Protein AF-A0A9D5EZ09-F1 (afdb_monomer_lite)

pLDDT: mean 79.92, std 17.83, range [39.72, 97.25]

Sequence (152 aa):
MLWGLFGSRKHQSREYLKPGRLEDVIALIQVLGLDKHVHRGENALVETLKEKPTSGENWCELSRRHPEFFRVYPGRSGDSVALIARHLTASGDEGSQLSPEYIHGLVEAAIRIHHGQLQRKQILRATWAVVAFTVLPSLGSVAAAIIAARGR

Structure (mmCIF, N/CA/C/O backbone):
data_AF-A0A9D5EZ09-F1
#
_entry.id   AF-A0A9D5EZ09-F1
#
loop_
_atom_site.group_PDB
_atom_site.id
_atom_site.type_symbol
_atom_site.label_atom_id
_atom_site.label_alt_id
_atom_site.label_comp_id
_atom_site.label_asym_id
_atom_site.label_entity_id
_atom_site.label_seq_id
_atom_site.pdbx_PDB_ins_code
_atom_site.Cartn_x
_atom_site.Cartn_y
_atom_site.Cartn_z
_atom_site.occupancy
_atom_site.B_i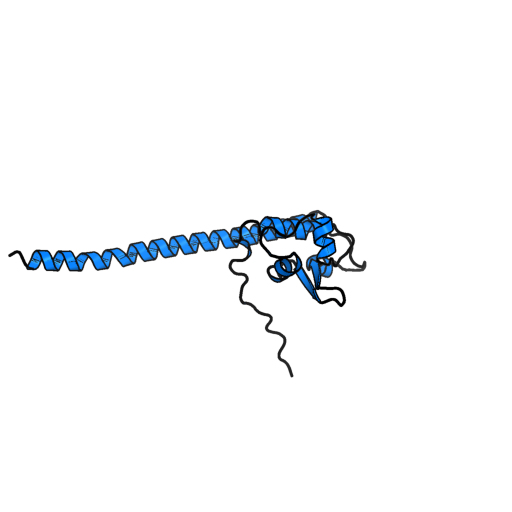so_or_equiv
_atom_site.auth_seq_id
_atom_site.auth_comp_id
_atom_site.auth_asym_id
_atom_site.auth_atom_id
_atom_site.pdbx_PDB_model_num
ATOM 1 N N . MET A 1 1 ? 21.457 -11.049 26.626 1.00 39.72 1 MET A N 1
ATOM 2 C CA . MET A 1 1 ? 20.482 -11.416 25.575 1.00 39.72 1 MET A CA 1
ATOM 3 C C . MET A 1 1 ? 20.084 -10.152 24.818 1.00 39.72 1 MET A C 1
ATOM 5 O O . MET A 1 1 ? 19.268 -9.398 25.319 1.00 39.72 1 MET A O 1
ATOM 9 N N . LEU A 1 2 ? 20.708 -9.869 23.670 1.00 44.06 2 LEU A N 1
ATOM 10 C CA . LEU A 1 2 ? 20.422 -8.691 22.831 1.00 44.06 2 LEU A CA 1
ATOM 11 C C . LEU A 1 2 ? 20.429 -9.111 21.354 1.00 44.06 2 LEU A C 1
ATOM 13 O O . LEU A 1 2 ? 21.323 -8.756 20.593 1.00 44.06 2 LEU A O 1
ATOM 17 N N . TRP A 1 3 ? 19.448 -9.920 20.953 1.00 42.41 3 TRP A N 1
ATOM 18 C CA . TRP A 1 3 ? 19.264 -10.306 19.554 1.00 42.41 3 TRP A CA 1
ATOM 19 C C . TRP A 1 3 ? 17.814 -10.025 19.159 1.00 42.41 3 TRP A C 1
ATOM 21 O O . TRP A 1 3 ? 16.931 -10.846 19.371 1.00 42.41 3 TRP A O 1
ATOM 31 N N . GLY A 1 4 ? 17.550 -8.803 18.683 1.00 41.34 4 GLY A N 1
ATOM 32 C CA . GLY A 1 4 ? 16.188 -8.374 18.336 1.00 41.34 4 GLY A CA 1
ATOM 33 C C . GLY A 1 4 ? 16.063 -7.134 17.445 1.00 41.34 4 GLY A C 1
ATOM 34 O O . GLY A 1 4 ? 14.950 -6.671 17.239 1.00 41.34 4 GLY A O 1
ATOM 35 N N . LEU A 1 5 ? 17.158 -6.580 16.903 1.00 44.31 5 LEU A N 1
ATOM 36 C CA . LEU A 1 5 ? 17.118 -5.330 16.118 1.00 44.31 5 LEU A CA 1
ATOM 37 C C . LEU A 1 5 ? 17.393 -5.484 14.614 1.00 44.31 5 LEU A C 1
ATOM 39 O O . LEU A 1 5 ? 17.381 -4.495 13.887 1.00 44.31 5 LEU A O 1
ATOM 43 N N . PHE A 1 6 ? 17.562 -6.704 14.104 1.00 45.53 6 PHE A N 1
ATOM 44 C CA . PHE A 1 6 ? 17.696 -6.937 12.662 1.00 45.53 6 PHE A CA 1
ATOM 45 C C . PHE A 1 6 ? 16.401 -7.508 12.083 1.00 45.53 6 PHE A C 1
ATOM 47 O O . PHE A 1 6 ? 16.344 -8.647 11.630 1.00 45.53 6 PHE A O 1
ATOM 54 N N . GLY A 1 7 ? 15.348 -6.688 12.107 1.00 40.84 7 GLY A N 1
ATOM 55 C CA . GLY A 1 7 ? 14.135 -6.928 11.331 1.00 40.84 7 GLY A CA 1
ATOM 56 C C . GLY A 1 7 ? 14.466 -6.954 9.836 1.00 40.84 7 GLY A C 1
ATOM 57 O O . GLY A 1 7 ? 14.845 -5.941 9.254 1.00 40.84 7 GLY A O 1
ATOM 58 N N . SER A 1 8 ? 14.377 -8.146 9.254 1.00 46.78 8 SER A N 1
ATOM 59 C CA . SER A 1 8 ? 14.387 -8.526 7.838 1.00 46.78 8 SER A CA 1
ATOM 60 C C . SER A 1 8 ? 14.378 -7.396 6.788 1.00 46.78 8 SER A C 1
ATOM 62 O O . SER A 1 8 ? 13.377 -7.162 6.115 1.00 46.78 8 SER A O 1
ATOM 64 N N . ARG A 1 9 ? 15.539 -6.783 6.507 1.00 48.97 9 ARG A N 1
ATOM 65 C CA . ARG A 1 9 ? 15.796 -6.053 5.243 1.00 48.97 9 ARG A CA 1
ATOM 66 C C . ARG A 1 9 ? 16.030 -7.022 4.070 1.00 48.97 9 ARG A C 1
ATOM 68 O O . ARG A 1 9 ? 17.073 -6.971 3.429 1.00 48.97 9 ARG A O 1
ATOM 75 N N . LYS A 1 10 ? 15.112 -7.943 3.772 1.00 47.75 10 LYS A N 1
ATOM 76 C CA . LYS A 1 10 ? 15.208 -8.793 2.567 1.00 47.75 10 LYS A CA 1
ATOM 77 C C . LYS A 1 10 ? 13.813 -9.214 2.102 1.00 47.75 10 LYS A C 1
ATOM 79 O O . LYS A 1 10 ? 13.351 -10.247 2.552 1.00 47.75 10 LYS A O 1
ATOM 84 N N . HIS A 1 11 ? 13.159 -8.402 1.254 1.00 45.88 11 HIS A N 1
ATOM 85 C CA . HIS A 1 11 ? 12.247 -8.834 0.160 1.00 45.88 11 HIS A CA 1
ATOM 86 C C . HIS A 1 11 ? 11.421 -7.713 -0.516 1.00 45.88 11 HIS A C 1
ATOM 88 O O . HIS A 1 11 ? 10.682 -7.995 -1.451 1.00 45.88 11 HIS A O 1
ATOM 94 N N . GLN A 1 12 ? 11.574 -6.435 -0.152 1.00 52.66 12 GLN A N 1
ATOM 95 C CA . GLN A 1 12 ? 10.778 -5.327 -0.726 1.00 52.66 12 GLN A CA 1
ATOM 96 C C . GLN A 1 12 ? 10.945 -5.083 -2.243 1.00 52.66 12 GLN A C 1
ATOM 98 O O . GLN A 1 12 ? 10.223 -4.272 -2.815 1.00 52.66 12 GLN A O 1
ATOM 103 N N . SER A 1 13 ? 11.902 -5.726 -2.924 1.00 58.03 13 SER A N 1
ATOM 104 C CA . SER A 1 13 ? 12.409 -5.226 -4.211 1.00 58.03 13 SER A CA 1
ATOM 105 C C . SER A 1 13 ? 11.455 -5.353 -5.405 1.00 58.03 13 SER A C 1
ATOM 107 O O . SER A 1 13 ? 11.746 -4.746 -6.437 1.00 58.03 13 SER A O 1
ATOM 109 N N . ARG A 1 14 ? 10.345 -6.104 -5.305 1.00 65.50 14 ARG A N 1
ATOM 110 C CA . ARG A 1 14 ? 9.388 -6.290 -6.419 1.00 65.50 14 ARG A CA 1
ATOM 111 C C . ARG A 1 14 ? 7.917 -6.455 -6.020 1.00 65.50 14 ARG A C 1
ATOM 113 O O . ARG A 1 14 ? 7.118 -6.792 -6.889 1.00 65.50 14 ARG A O 1
ATOM 120 N N . GLU A 1 15 ? 7.541 -6.270 -4.754 1.00 82.38 15 GLU A N 1
ATOM 121 C CA . GLU A 1 15 ? 6.161 -6.559 -4.313 1.00 82.38 15 GLU A CA 1
ATOM 122 C C . GLU A 1 15 ? 5.121 -5.714 -5.068 1.00 82.38 15 GLU A C 1
ATOM 124 O O . GLU A 1 15 ? 4.118 -6.259 -5.522 1.00 82.38 15 GLU A O 1
ATOM 129 N N . TYR A 1 16 ? 5.417 -4.437 -5.347 1.00 85.06 16 TYR A N 1
ATOM 130 C CA . TYR A 1 16 ? 4.524 -3.557 -6.114 1.00 85.06 16 TYR A CA 1
ATOM 131 C C . TYR A 1 16 ? 4.370 -3.941 -7.586 1.00 85.06 16 TYR A C 1
ATOM 133 O O . TYR A 1 16 ? 3.480 -3.423 -8.247 1.00 85.06 16 TYR A O 1
ATOM 141 N N . LEU A 1 17 ? 5.219 -4.817 -8.127 1.00 89.06 17 LEU A N 1
ATOM 142 C CA . LEU A 1 17 ? 5.167 -5.214 -9.538 1.00 89.06 17 LEU A CA 1
ATOM 143 C C . LEU A 1 17 ? 4.160 -6.339 -9.806 1.00 89.06 17 LEU A C 1
ATOM 145 O O . LEU A 1 17 ? 4.013 -6.753 -10.958 1.00 89.06 17 LEU A O 1
ATOM 149 N N . LYS A 1 18 ? 3.513 -6.863 -8.758 1.00 92.56 18 LYS A N 1
ATOM 150 C CA . LYS A 1 18 ? 2.395 -7.799 -8.883 1.00 92.56 18 LYS A CA 1
ATOM 151 C C . LYS A 1 18 ? 1.169 -7.058 -9.449 1.00 92.56 18 LYS A C 1
ATOM 153 O O . LYS A 1 18 ? 0.877 -5.963 -8.969 1.00 92.56 18 LYS A O 1
ATOM 158 N N . PRO A 1 19 ? 0.455 -7.625 -10.440 1.00 92.00 19 PRO A N 1
ATOM 159 C CA . PRO A 1 19 ? -0.783 -7.032 -10.949 1.00 92.00 19 PRO A CA 1
ATOM 160 C C . PRO A 1 19 ? -1.794 -6.792 -9.819 1.00 92.00 19 PRO A C 1
ATOM 162 O O . PRO A 1 19 ? -1.909 -7.634 -8.929 1.00 92.00 19 PRO A O 1
ATOM 165 N N . GLY A 1 20 ? -2.487 -5.651 -9.835 1.00 93.50 20 GLY A N 1
ATOM 166 C CA . GLY A 1 20 ? -3.488 -5.296 -8.820 1.00 93.50 20 GLY A CA 1
ATOM 167 C C . GLY A 1 20 ? -2.919 -4.853 -7.465 1.00 93.50 20 GLY A C 1
ATOM 168 O O . GLY A 1 20 ? -3.675 -4.484 -6.571 1.00 93.50 20 GLY A O 1
ATOM 169 N N . ARG A 1 21 ? -1.591 -4.907 -7.259 1.00 95.56 21 ARG A N 1
ATOM 170 C CA . ARG A 1 21 ? -1.008 -4.653 -5.932 1.00 95.56 21 ARG A CA 1
ATOM 171 C C . ARG A 1 21 ? -1.093 -3.194 -5.518 1.00 95.56 21 ARG A C 1
ATOM 173 O O . ARG A 1 21 ? -1.280 -2.914 -4.339 1.00 95.56 21 ARG A O 1
ATOM 180 N N . LEU A 1 22 ? -0.893 -2.273 -6.455 1.00 96.00 22 LEU A N 1
ATOM 181 C CA . LEU A 1 22 ? -0.935 -0.848 -6.143 1.00 96.00 22 LEU A CA 1
ATOM 182 C C . LEU A 1 22 ? -2.359 -0.436 -5.761 1.00 96.00 22 LEU A C 1
ATOM 184 O O . LEU A 1 22 ? -2.548 0.286 -4.790 1.00 96.00 22 LEU A O 1
ATOM 188 N N . GLU A 1 23 ? -3.336 -0.941 -6.502 1.00 96.31 23 GLU A N 1
ATOM 189 C CA . GLU A 1 23 ? -4.763 -0.729 -6.312 1.00 96.31 23 GLU A CA 1
ATOM 190 C C . GLU A 1 23 ? -5.195 -1.208 -4.924 1.00 96.31 23 GLU A C 1
ATOM 192 O O . GLU A 1 23 ? -5.757 -0.427 -4.157 1.00 96.31 23 GLU A O 1
ATOM 197 N N . ASP A 1 24 ? -4.821 -2.438 -4.555 1.00 96.81 24 ASP A N 1
ATOM 198 C CA . ASP A 1 24 ? -5.102 -2.985 -3.227 1.00 96.81 24 ASP A CA 1
ATOM 199 C C . ASP A 1 24 ? -4.449 -2.152 -2.104 1.00 96.81 24 ASP A C 1
ATOM 201 O O . ASP A 1 24 ? -5.064 -1.892 -1.069 1.00 96.81 24 ASP A O 1
ATOM 205 N N . VAL A 1 25 ? -3.195 -1.713 -2.288 1.00 96.75 25 VAL A N 1
ATOM 206 C CA . VAL A 1 25 ? -2.486 -0.882 -1.297 1.00 96.75 25 VAL A CA 1
ATOM 207 C C . VAL A 1 25 ? -3.167 0.479 -1.136 1.00 96.75 25 VAL A C 1
ATOM 209 O O . VAL A 1 25 ? -3.354 0.933 -0.008 1.00 96.75 25 VAL A O 1
ATOM 212 N N . ILE A 1 26 ? -3.564 1.125 -2.235 1.00 97.19 26 ILE A N 1
ATOM 213 C CA . ILE A 1 26 ? -4.265 2.416 -2.207 1.00 97.19 26 ILE A CA 1
ATOM 214 C C . ILE A 1 26 ? -5.622 2.274 -1.519 1.00 97.19 26 ILE A C 1
ATOM 216 O O . ILE A 1 26 ? -5.938 3.081 -0.644 1.00 97.19 26 ILE A O 1
ATOM 220 N N . ALA A 1 27 ? -6.395 1.242 -1.865 1.00 96.75 27 ALA A N 1
ATOM 221 C CA . ALA A 1 27 ? -7.687 0.974 -1.243 1.00 96.75 27 ALA A CA 1
ATOM 222 C C . ALA A 1 27 ? -7.543 0.805 0.276 1.00 96.75 27 ALA A C 1
ATOM 224 O O . ALA A 1 27 ? -8.284 1.408 1.055 1.00 96.75 27 ALA A O 1
ATOM 225 N N . LEU A 1 28 ? -6.523 0.061 0.712 1.00 96.62 28 LEU A N 1
ATOM 226 C CA . LEU A 1 28 ? -6.264 -0.152 2.129 1.00 96.62 28 LEU A CA 1
ATOM 227 C C . LEU A 1 28 ? -5.792 1.125 2.851 1.00 96.62 28 LEU A C 1
ATOM 229 O O . LEU A 1 28 ? -6.210 1.363 3.985 1.00 96.62 28 LEU A O 1
ATOM 233 N N . ILE A 1 29 ? -4.973 1.971 2.209 1.00 96.38 29 ILE A N 1
ATOM 234 C CA . ILE A 1 29 ? -4.600 3.298 2.738 1.00 96.38 29 ILE A CA 1
ATOM 235 C C . ILE A 1 29 ? -5.851 4.157 2.945 1.00 96.38 29 ILE A C 1
ATOM 237 O O . ILE A 1 29 ? -6.014 4.759 4.005 1.00 96.38 29 ILE A O 1
ATOM 241 N N . GLN A 1 30 ? -6.738 4.215 1.951 1.00 94.94 30 GLN A N 1
ATOM 242 C CA . GLN A 1 30 ? -7.948 5.033 2.015 1.00 94.94 30 GLN A CA 1
ATOM 243 C C . GLN A 1 30 ? -8.885 4.560 3.123 1.00 94.94 30 GLN A C 1
ATOM 245 O O . GLN A 1 30 ? -9.312 5.374 3.940 1.00 94.94 30 GLN A O 1
ATOM 250 N N . VAL A 1 31 ? -9.146 3.250 3.197 1.00 94.69 31 VAL A N 1
ATOM 251 C CA . VAL A 1 31 ? -9.981 2.678 4.256 1.00 94.69 31 VAL A CA 1
ATOM 252 C C . VAL A 1 31 ? -9.373 2.979 5.616 1.00 94.69 31 VAL A C 1
ATOM 254 O O . VAL A 1 31 ? -9.995 3.677 6.401 1.00 94.69 31 VAL A O 1
ATOM 257 N N . LEU A 1 32 ? -8.139 2.556 5.896 1.00 93.81 32 LEU A N 1
ATOM 258 C CA . LEU A 1 32 ? -7.546 2.735 7.228 1.00 93.81 32 LEU A CA 1
ATOM 259 C C . LEU A 1 32 ? -7.332 4.209 7.616 1.00 93.81 32 LEU A C 1
ATOM 261 O O . LEU A 1 32 ? -7.249 4.517 8.809 1.00 93.81 32 LEU A O 1
ATOM 265 N N . GLY A 1 33 ? -7.192 5.100 6.631 1.00 91.44 33 GLY A N 1
ATOM 266 C CA . GLY A 1 33 ? -6.986 6.531 6.841 1.00 91.44 33 GLY A CA 1
ATOM 267 C C . GLY A 1 33 ? -8.274 7.270 7.193 1.00 91.44 33 GLY A C 1
ATOM 268 O O . GLY A 1 33 ? -8.259 8.112 8.090 1.00 91.44 33 GLY A O 1
ATOM 269 N N . LEU A 1 34 ? -9.377 6.928 6.522 1.00 90.56 34 LEU A N 1
ATOM 270 C CA . LEU A 1 34 ? -10.699 7.523 6.747 1.00 90.56 34 LEU A CA 1
ATOM 271 C C . LEU A 1 34 ? -11.484 6.821 7.860 1.00 90.56 34 LEU A C 1
ATOM 273 O O . LEU A 1 34 ? -12.452 7.371 8.386 1.00 90.56 34 LEU A O 1
ATOM 277 N N . ASP A 1 35 ? -11.099 5.603 8.228 1.00 87.69 35 ASP A N 1
ATOM 278 C CA . ASP A 1 35 ? -11.827 4.832 9.221 1.00 87.69 35 ASP A CA 1
ATOM 279 C C . ASP A 1 35 ? -11.675 5.401 10.634 1.00 87.69 35 ASP A C 1
ATOM 281 O O . ASP A 1 35 ? -10.577 5.718 11.100 1.00 87.69 35 ASP A O 1
ATOM 285 N N . LYS A 1 36 ? -12.790 5.427 11.364 1.00 84.94 36 LYS A N 1
ATOM 286 C CA . LYS A 1 36 ? -12.827 5.715 12.801 1.00 84.94 36 LYS A CA 1
ATOM 287 C C . LYS A 1 36 ? -11.843 4.833 13.583 1.00 84.94 36 LYS A C 1
ATOM 289 O O . LYS A 1 36 ? -11.143 5.316 14.466 1.00 84.94 36 LYS A O 1
ATOM 294 N N . HIS A 1 37 ? -11.776 3.543 13.278 1.00 87.06 37 HIS A N 1
ATOM 295 C CA . HIS A 1 37 ? -10.979 2.575 14.020 1.00 87.06 37 HIS A CA 1
ATOM 296 C C . HIS A 1 37 ? -9.532 2.546 13.523 1.00 87.06 37 HIS A C 1
ATOM 298 O O . HIS A 1 37 ? -9.278 2.330 12.341 1.00 87.06 37 HIS A O 1
ATOM 304 N N . VAL A 1 38 ? -8.579 2.719 14.446 1.00 86.75 38 VAL A N 1
ATOM 305 C CA . VAL A 1 38 ? -7.128 2.679 14.163 1.00 86.75 38 VAL A CA 1
ATOM 306 C C . VAL A 1 38 ? -6.677 1.304 13.682 1.00 86.75 38 VAL A C 1
ATOM 308 O O . VAL A 1 38 ? -5.826 1.203 12.799 1.00 86.75 38 VAL A O 1
ATOM 311 N N . HIS A 1 39 ? -7.267 0.256 14.252 1.00 90.50 39 HIS A N 1
ATOM 312 C CA . HIS A 1 39 ? -6.967 -1.133 13.941 1.00 90.50 39 HIS A CA 1
ATOM 313 C C . HIS A 1 39 ? -8.179 -1.793 13.291 1.00 90.50 39 HIS A C 1
ATOM 315 O O . HIS A 1 39 ? -9.302 -1.671 13.787 1.00 90.50 39 HIS A O 1
ATOM 321 N N . ARG A 1 40 ? -7.951 -2.548 12.217 1.00 91.62 40 ARG A N 1
ATOM 322 C CA . ARG A 1 40 ? -8.984 -3.349 11.553 1.00 91.62 40 ARG A CA 1
ATOM 323 C C . ARG A 1 40 ? -8.504 -4.782 11.361 1.00 91.62 40 ARG A C 1
ATOM 325 O O . ARG A 1 40 ? -7.401 -5.012 10.877 1.00 91.62 40 ARG A O 1
ATOM 332 N N . GLY A 1 41 ? -9.325 -5.742 11.778 1.00 93.62 41 GLY A N 1
ATOM 333 C CA . GLY A 1 41 ? -9.093 -7.163 11.513 1.00 93.62 41 GLY A CA 1
ATOM 334 C C . GLY A 1 41 ? -9.525 -7.559 10.102 1.00 93.62 41 GLY A C 1
ATOM 335 O O . GLY A 1 41 ? -10.287 -6.836 9.461 1.00 93.62 41 GLY A O 1
ATOM 336 N N . GLU A 1 42 ? -9.086 -8.732 9.648 1.00 94.00 42 GLU A N 1
ATOM 337 C CA . GLU A 1 42 ? -9.356 -9.243 8.295 1.00 94.00 42 GLU A CA 1
ATOM 338 C C . GLU A 1 42 ? -10.845 -9.208 7.917 1.00 94.00 42 GLU A C 1
ATOM 340 O O . GLU A 1 42 ? -11.209 -8.642 6.891 1.00 94.00 42 GLU A O 1
ATOM 345 N N . ASN A 1 43 ? -11.720 -9.748 8.771 1.00 92.50 43 ASN A N 1
ATOM 346 C CA . ASN A 1 43 ? -13.157 -9.814 8.485 1.00 92.50 43 ASN A CA 1
ATOM 347 C C . ASN A 1 43 ? -13.776 -8.421 8.306 1.00 92.50 43 ASN A C 1
ATOM 349 O O . ASN A 1 43 ? -14.594 -8.218 7.417 1.00 92.50 43 ASN A O 1
ATOM 353 N N . ALA A 1 44 ? -13.343 -7.455 9.119 1.00 92.50 44 ALA A N 1
ATOM 354 C CA . ALA A 1 44 ? -13.823 -6.083 9.029 1.00 92.50 44 ALA A CA 1
ATOM 355 C C . ALA A 1 44 ? -13.323 -5.383 7.755 1.00 92.50 44 ALA A C 1
ATOM 357 O O . ALA A 1 44 ? -14.027 -4.550 7.197 1.00 92.50 44 ALA A O 1
ATOM 358 N N . LEU A 1 45 ? -12.116 -5.716 7.283 1.00 93.94 45 LEU A N 1
ATOM 359 C CA . LEU A 1 45 ? -11.596 -5.202 6.016 1.00 93.94 45 LEU A CA 1
ATOM 360 C C . LEU A 1 45 ? -12.360 -5.781 4.826 1.00 93.94 45 LEU A C 1
ATOM 362 O O . LEU A 1 45 ? -12.730 -5.026 3.935 1.00 93.94 45 LEU A O 1
ATOM 366 N N . VAL A 1 46 ? -12.658 -7.083 4.840 1.00 94.38 46 VAL A N 1
ATOM 367 C CA . VAL A 1 46 ? -13.479 -7.729 3.804 1.00 94.38 46 VAL A CA 1
ATOM 368 C C . VAL A 1 46 ? -14.897 -7.155 3.778 1.00 94.38 46 VAL A C 1
ATOM 370 O O . VAL A 1 46 ? -15.446 -6.954 2.702 1.00 94.38 46 VAL A O 1
ATOM 373 N N . GLU A 1 47 ? -15.487 -6.845 4.931 1.00 93.31 47 GLU A N 1
ATOM 374 C CA . GLU A 1 47 ? -16.807 -6.209 4.999 1.00 93.31 47 GLU A CA 1
ATOM 375 C C . GLU A 1 47 ? -16.800 -4.798 4.388 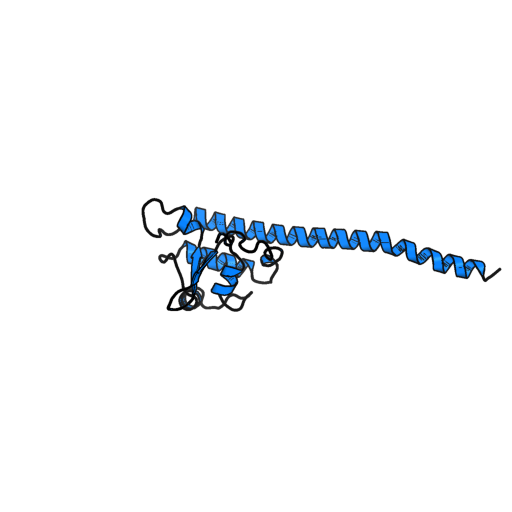1.00 93.31 47 GLU A C 1
ATOM 377 O O . GLU A 1 47 ? -17.681 -4.459 3.596 1.00 93.31 47 GLU A O 1
ATOM 382 N N . THR A 1 48 ? -15.781 -3.990 4.698 1.00 93.12 48 THR A N 1
ATOM 383 C CA . THR A 1 48 ? -15.667 -2.615 4.190 1.00 93.12 48 THR A CA 1
ATOM 384 C C . THR A 1 48 ? -15.307 -2.564 2.705 1.00 93.12 48 THR A C 1
ATOM 386 O O . THR A 1 48 ? -15.916 -1.810 1.948 1.00 93.12 48 THR A O 1
ATOM 389 N N . LEU A 1 49 ? -14.317 -3.352 2.280 1.00 92.88 49 LEU A N 1
ATOM 390 C CA . LEU A 1 49 ? -13.820 -3.379 0.899 1.00 92.88 49 LEU A CA 1
ATOM 391 C C . LEU A 1 49 ? -14.661 -4.285 -0.007 1.00 92.88 49 LEU A C 1
ATOM 393 O O . LEU A 1 49 ? -14.514 -4.233 -1.221 1.00 92.88 49 LEU A O 1
ATOM 397 N N . LYS A 1 50 ? -15.568 -5.080 0.573 1.00 92.50 50 LYS A N 1
ATOM 398 C CA . LYS A 1 50 ? -16.463 -6.049 -0.085 1.00 92.50 50 LYS A CA 1
ATOM 399 C C . LYS A 1 50 ? -15.768 -7.198 -0.816 1.00 92.50 50 LYS A C 1
ATOM 401 O O . LYS A 1 50 ? -16.447 -8.065 -1.362 1.00 92.50 50 LYS A O 1
ATOM 406 N N . GLU A 1 51 ? -14.443 -7.245 -0.794 1.00 91.62 51 GLU A N 1
ATOM 407 C CA . GLU A 1 51 ? -13.648 -8.282 -1.435 1.00 91.62 51 GLU A CA 1
ATOM 408 C C . GLU A 1 51 ? -12.312 -8.518 -0.719 1.00 91.62 51 GLU A C 1
ATOM 410 O O . GLU A 1 51 ? -11.917 -7.811 0.215 1.00 91.62 51 GLU A O 1
ATOM 415 N N . LYS A 1 52 ? -11.633 -9.582 -1.147 1.00 94.62 52 LYS A N 1
ATOM 416 C CA . LYS A 1 52 ? -10.240 -9.872 -0.798 1.00 94.62 52 LYS A CA 1
ATOM 417 C C . LYS A 1 52 ? -9.310 -9.093 -1.732 1.00 94.62 52 LYS A C 1
ATOM 419 O O . LYS A 1 52 ? -9.735 -8.760 -2.835 1.00 94.62 52 LYS A O 1
ATOM 424 N N . PRO A 1 53 ? -8.047 -8.850 -1.341 1.00 95.38 53 PRO A N 1
ATOM 425 C CA . PRO A 1 53 ? -7.109 -8.177 -2.230 1.00 95.38 53 PRO A CA 1
ATOM 426 C C . PRO A 1 53 ? -6.933 -8.971 -3.523 1.00 95.38 53 PRO A C 1
ATOM 428 O O . PRO A 1 53 ? -6.765 -10.190 -3.494 1.00 95.38 53 PRO A O 1
ATOM 431 N N . THR A 1 54 ? -6.907 -8.281 -4.657 1.00 94.69 54 THR A N 1
ATOM 432 C CA . THR A 1 54 ? -6.749 -8.920 -5.973 1.00 94.69 54 THR A CA 1
ATOM 433 C C . THR A 1 54 ? -5.367 -9.559 -6.126 1.00 94.69 54 THR A C 1
ATOM 435 O O . THR A 1 54 ? -5.178 -10.553 -6.825 1.00 94.69 54 THR A O 1
ATOM 438 N N . SER A 1 55 ? -4.366 -8.991 -5.461 1.00 93.25 55 SER A N 1
ATOM 439 C CA . SER A 1 55 ? -2.962 -9.356 -5.613 1.00 93.25 55 SER A CA 1
ATOM 440 C C . SER A 1 55 ? -2.434 -10.335 -4.555 1.00 93.25 55 SER A C 1
ATOM 442 O O . SER A 1 55 ? -1.251 -10.694 -4.618 1.00 93.25 55 SER A O 1
ATOM 444 N N . GLY A 1 56 ? -3.237 -10.744 -3.563 1.00 90.25 56 GLY A N 1
ATOM 445 C CA . GLY A 1 56 ? -2.811 -11.585 -2.432 1.00 90.25 56 GLY A CA 1
ATOM 446 C C . GLY A 1 56 ? -3.939 -12.423 -1.822 1.00 90.25 56 GLY A C 1
ATOM 447 O O . GLY A 1 56 ? -5.074 -12.360 -2.270 1.00 90.25 56 GLY A O 1
ATOM 448 N N . GLU A 1 57 ? -3.636 -13.223 -0.796 1.00 92.06 57 GLU A N 1
ATOM 449 C CA . GLU A 1 57 ? -4.636 -14.138 -0.217 1.00 92.06 57 GLU A CA 1
ATOM 450 C C . GLU A 1 57 ? -5.605 -13.446 0.753 1.00 92.06 57 GLU A C 1
ATOM 452 O O . GLU A 1 57 ? -6.770 -13.838 0.869 1.00 92.06 57 GLU A O 1
ATOM 457 N N . ASN A 1 58 ? -5.104 -12.450 1.490 1.00 95.12 58 ASN A N 1
ATOM 458 C CA . ASN A 1 58 ? -5.828 -11.710 2.523 1.00 95.12 58 ASN A CA 1
ATOM 459 C C . ASN A 1 58 ? -5.163 -10.350 2.815 1.00 95.12 58 ASN A C 1
ATOM 461 O O . ASN A 1 58 ? -3.989 -10.126 2.486 1.00 95.12 58 ASN A O 1
ATOM 465 N N . TRP A 1 59 ? -5.915 -9.428 3.420 1.00 95.88 59 TRP A N 1
ATOM 466 C CA . TRP A 1 59 ? -5.466 -8.057 3.683 1.00 95.88 59 TRP A CA 1
ATOM 467 C C . TRP A 1 59 ? -4.322 -7.996 4.702 1.00 95.88 59 TRP A C 1
ATOM 469 O O . TRP A 1 59 ? -3.409 -7.174 4.568 1.00 95.88 59 TRP A O 1
ATOM 479 N N . CYS A 1 60 ? -4.312 -8.893 5.690 1.00 94.50 60 CYS A N 1
ATOM 480 C CA . CYS A 1 60 ? -3.234 -8.986 6.676 1.00 94.50 60 CYS A CA 1
ATOM 481 C C . CYS A 1 60 ? -1.893 -9.389 6.040 1.00 94.50 60 CYS A C 1
ATOM 483 O O . CYS A 1 60 ? -0.855 -8.795 6.338 1.00 94.50 60 CYS A O 1
ATOM 485 N N . GLU A 1 61 ? -1.884 -10.376 5.143 1.00 93.38 61 GLU A N 1
ATOM 486 C CA . GLU A 1 61 ? -0.687 -10.801 4.415 1.00 93.38 61 GLU A CA 1
ATOM 487 C C . GLU A 1 61 ? -0.186 -9.692 3.488 1.00 93.38 61 GLU A C 1
ATOM 489 O O . GLU A 1 61 ? 1.005 -9.374 3.512 1.00 93.38 61 GLU A O 1
ATOM 494 N N . LEU A 1 62 ? -1.090 -9.040 2.745 1.00 94.88 62 LEU A N 1
ATOM 495 C CA . LEU A 1 62 ? -0.755 -7.868 1.934 1.00 94.88 62 LEU A CA 1
ATOM 496 C C . LEU A 1 62 ? -0.072 -6.793 2.783 1.00 94.88 62 LEU A C 1
ATOM 498 O O . LEU A 1 62 ? 0.988 -6.289 2.420 1.00 94.88 62 LEU A O 1
ATOM 502 N N . SER A 1 63 ? -0.626 -6.503 3.955 1.00 94.94 63 SER A N 1
ATOM 503 C CA . SER A 1 63 ? -0.093 -5.491 4.867 1.00 94.94 63 SER A CA 1
ATOM 504 C C . SER A 1 63 ? 1.311 -5.827 5.370 1.00 94.94 63 SER A C 1
ATOM 506 O O . SER A 1 63 ? 2.170 -4.951 5.436 1.00 94.94 63 SER A O 1
ATOM 508 N N . ARG A 1 64 ? 1.598 -7.107 5.655 1.00 93.06 64 ARG A N 1
ATOM 509 C CA . ARG A 1 64 ? 2.955 -7.564 6.020 1.00 93.06 64 ARG A CA 1
ATOM 510 C C . ARG A 1 64 ? 3.974 -7.358 4.900 1.00 93.06 64 ARG A C 1
ATOM 512 O O . ARG A 1 64 ? 5.154 -7.170 5.189 1.00 93.06 64 ARG A O 1
ATOM 519 N N . ARG A 1 65 ? 3.543 -7.418 3.636 1.00 93.31 65 ARG A N 1
ATOM 520 C CA . ARG A 1 65 ? 4.403 -7.180 2.462 1.00 93.31 65 ARG A CA 1
ATOM 521 C C . ARG A 1 65 ? 4.700 -5.699 2.226 1.00 93.31 65 ARG A C 1
ATOM 523 O O . ARG A 1 65 ? 5.676 -5.401 1.541 1.00 93.31 65 ARG A O 1
ATOM 530 N N . HIS A 1 66 ? 3.914 -4.808 2.830 1.00 93.88 66 HIS A N 1
ATOM 531 C CA . HIS A 1 66 ? 4.006 -3.355 2.681 1.00 93.88 66 HIS A CA 1
ATOM 532 C C . HIS A 1 66 ? 4.241 -2.639 4.026 1.00 93.88 66 HIS A C 1
ATOM 534 O O . HIS A 1 66 ? 3.438 -1.793 4.440 1.00 93.88 66 HIS A O 1
ATOM 540 N N . PRO A 1 67 ? 5.354 -2.951 4.728 1.00 93.44 67 PRO A N 1
ATOM 541 C CA . PRO A 1 67 ? 5.663 -2.381 6.040 1.00 93.44 67 PRO A CA 1
ATOM 542 C C . PRO A 1 67 ? 5.980 -0.879 5.999 1.00 93.44 67 PRO A C 1
ATOM 544 O O . PRO A 1 67 ? 6.106 -0.250 7.043 1.00 93.44 67 PRO A O 1
ATOM 547 N N . GLU A 1 68 ? 6.147 -0.292 4.813 1.00 92.94 68 GLU A N 1
ATOM 548 C CA . GLU A 1 68 ? 6.282 1.155 4.628 1.00 92.94 68 GLU A CA 1
ATOM 549 C C . GLU A 1 68 ? 5.009 1.937 4.992 1.00 92.94 68 GLU A C 1
ATOM 551 O O . GLU A 1 68 ? 5.105 3.107 5.356 1.00 92.94 68 GLU A O 1
ATOM 556 N N . PHE A 1 69 ? 3.837 1.298 4.925 1.00 94.81 69 PHE A N 1
ATOM 557 C CA . PHE A 1 69 ? 2.550 1.928 5.227 1.00 94.81 69 PHE A CA 1
ATOM 558 C C . PHE A 1 69 ? 1.855 1.280 6.415 1.00 94.81 69 PHE A C 1
ATOM 560 O O . PHE A 1 69 ? 1.247 1.978 7.231 1.00 94.81 69 PHE A O 1
ATOM 567 N N . PHE A 1 70 ? 1.951 -0.043 6.526 1.00 95.06 70 PHE A N 1
ATOM 568 C CA . PHE A 1 70 ? 1.114 -0.810 7.434 1.00 95.06 70 PHE A CA 1
ATOM 569 C C . PHE A 1 70 ? 1.919 -1.512 8.512 1.00 95.06 70 P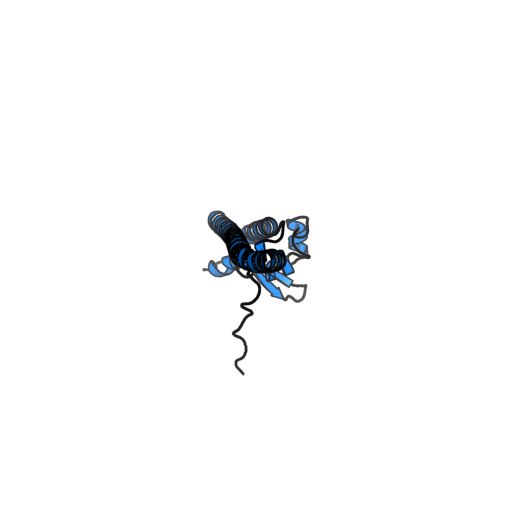HE A C 1
ATOM 571 O O . PHE A 1 70 ? 3.052 -1.953 8.313 1.00 95.06 70 PHE A O 1
ATOM 578 N N . ARG A 1 71 ? 1.277 -1.686 9.663 1.00 93.56 71 ARG A N 1
ATOM 579 C CA . ARG A 1 71 ? 1.759 -2.548 10.732 1.00 93.56 71 ARG A CA 1
ATOM 580 C C . ARG A 1 71 ? 0.677 -3.549 11.095 1.00 93.56 71 ARG A C 1
ATOM 582 O O . ARG A 1 71 ? -0.481 -3.179 11.277 1.00 93.56 71 ARG A O 1
ATOM 589 N N . VAL A 1 72 ? 1.076 -4.812 11.193 1.00 94.69 72 VAL A N 1
ATOM 590 C CA . VAL A 1 72 ? 0.193 -5.912 11.585 1.00 94.69 72 VAL A CA 1
ATOM 591 C C . VAL A 1 72 ? 0.456 -6.267 13.041 1.00 94.69 72 VAL A C 1
ATOM 593 O O . VAL A 1 72 ? 1.606 -6.451 13.442 1.00 94.69 72 VAL A O 1
ATOM 596 N N . TYR A 1 73 ? -0.615 -6.347 13.819 1.00 91.94 73 TYR A N 1
ATOM 597 C CA . TYR A 1 73 ? -0.608 -6.658 15.238 1.00 91.94 73 TYR A CA 1
ATOM 598 C C . TYR A 1 73 ? -1.300 -8.003 15.451 1.00 91.94 73 TYR A C 1
ATOM 600 O O . TYR A 1 73 ? -2.481 -8.126 15.109 1.00 91.94 73 TYR A O 1
ATOM 608 N N . PRO A 1 74 ? -0.603 -9.001 16.016 1.00 90.88 74 PRO A N 1
ATOM 609 C CA . PRO A 1 74 ? -1.236 -10.257 16.382 1.00 90.88 74 PRO A CA 1
ATOM 610 C C . PRO A 1 74 ? -2.201 -10.020 17.546 1.00 90.88 74 PRO A C 1
ATOM 612 O O . PRO A 1 74 ? -1.841 -9.402 18.549 1.00 90.88 74 PRO A O 1
ATOM 615 N N . GLY A 1 75 ? -3.433 -10.502 17.409 1.00 85.00 75 GLY A N 1
ATOM 616 C CA . GLY A 1 75 ? -4.488 -10.356 18.405 1.00 85.00 75 GLY A CA 1
ATOM 617 C C . GLY A 1 75 ? -5.098 -11.697 18.795 1.00 85.00 75 GLY A C 1
ATOM 618 O O . GLY A 1 75 ? -5.015 -12.684 18.066 1.00 85.00 75 GLY A O 1
ATOM 619 N N . ARG A 1 76 ? -5.760 -11.731 19.958 1.00 79.38 76 ARG A N 1
ATOM 620 C CA . ARG A 1 76 ? -6.423 -12.942 20.478 1.00 79.38 76 ARG A CA 1
ATOM 621 C C . ARG A 1 76 ? -7.553 -13.438 19.560 1.00 79.38 76 ARG A C 1
ATOM 623 O O . ARG A 1 76 ? -7.820 -14.632 19.524 1.00 79.38 76 ARG A O 1
ATOM 630 N N . SER A 1 77 ? -8.172 -12.525 18.811 1.00 79.75 77 SER A N 1
ATOM 631 C CA . SER A 1 77 ? -9.264 -12.796 17.863 1.00 79.75 77 SER A CA 1
ATOM 632 C C . SER A 1 77 ? -8.809 -12.800 16.397 1.00 79.75 77 SER A C 1
ATOM 634 O O . SER A 1 77 ? -9.647 -12.751 15.501 1.00 79.75 77 SER A O 1
ATOM 636 N N . GLY A 1 78 ? -7.496 -12.820 16.148 1.00 88.38 78 GLY A N 1
ATOM 637 C CA . GLY A 1 78 ? -6.902 -12.710 14.817 1.00 88.38 78 GLY A CA 1
ATOM 638 C C . GLY A 1 78 ? -5.992 -11.493 14.669 1.00 88.38 78 GLY A C 1
ATOM 639 O O . GLY A 1 78 ? -5.926 -10.622 15.540 1.00 88.38 78 GLY A O 1
ATOM 640 N N . ASP A 1 79 ? -5.265 -11.456 13.556 1.00 92.81 79 ASP A N 1
ATOM 641 C CA . ASP A 1 79 ? -4.394 -10.337 13.214 1.00 92.81 79 ASP A CA 1
ATOM 642 C C . ASP A 1 79 ? -5.208 -9.083 12.876 1.00 92.81 79 ASP A C 1
ATOM 644 O O . ASP A 1 79 ? -6.283 -9.148 12.276 1.00 92.81 79 ASP A O 1
ATOM 648 N N . SER A 1 80 ? -4.667 -7.926 13.246 1.00 93.50 80 SER A N 1
ATOM 649 C CA . SER A 1 80 ? -5.220 -6.621 12.894 1.00 93.50 80 SER A CA 1
ATOM 650 C C . SER A 1 80 ? -4.183 -5.756 12.197 1.00 93.50 80 SER A C 1
ATOM 652 O O . SER A 1 80 ? -2.986 -5.851 12.463 1.00 93.50 80 SER A O 1
ATOM 654 N N . VAL A 1 81 ? -4.644 -4.902 11.296 1.00 94.50 81 VAL A N 1
ATOM 655 C CA . VAL A 1 81 ? -3.825 -4.001 10.493 1.00 94.50 81 VAL A CA 1
ATOM 656 C C . VAL A 1 81 ? -4.095 -2.567 10.922 1.00 94.50 81 VAL A C 1
ATOM 658 O O . VAL A 1 81 ? -5.243 -2.197 11.170 1.00 94.50 81 VAL A O 1
ATOM 661 N N . ALA A 1 82 ? -3.044 -1.754 10.976 1.00 93.69 82 ALA A N 1
ATOM 662 C CA . ALA A 1 82 ? -3.160 -0.312 11.123 1.00 93.69 82 ALA A CA 1
ATOM 663 C C . ALA A 1 82 ? -2.187 0.438 10.208 1.00 93.69 82 ALA A C 1
ATOM 665 O O . ALA A 1 82 ? -1.116 -0.070 9.859 1.00 93.69 82 ALA A O 1
ATOM 666 N N . LEU A 1 83 ? -2.544 1.679 9.872 1.00 93.69 83 LEU A N 1
ATOM 667 C CA . LEU A 1 83 ? -1.643 2.627 9.219 1.00 93.69 83 LEU A CA 1
ATOM 668 C C . LEU A 1 83 ? -0.605 3.144 10.215 1.00 93.69 83 LEU A C 1
ATOM 670 O O . LEU A 1 83 ? -0.937 3.648 11.291 1.00 93.69 83 LEU A O 1
ATOM 674 N N . ILE A 1 84 ? 0.664 3.093 9.820 1.00 91.00 84 ILE A N 1
ATOM 675 C CA . ILE A 1 84 ? 1.771 3.633 10.617 1.00 91.00 84 ILE A CA 1
ATOM 676 C C . ILE A 1 84 ? 1.600 5.143 10.805 1.00 91.00 84 ILE A C 1
ATOM 678 O O . ILE A 1 84 ? 1.798 5.645 11.908 1.00 91.00 84 ILE A O 1
ATOM 682 N N . ALA A 1 85 ? 1.155 5.854 9.764 1.00 88.00 85 ALA A N 1
ATOM 683 C CA . ALA A 1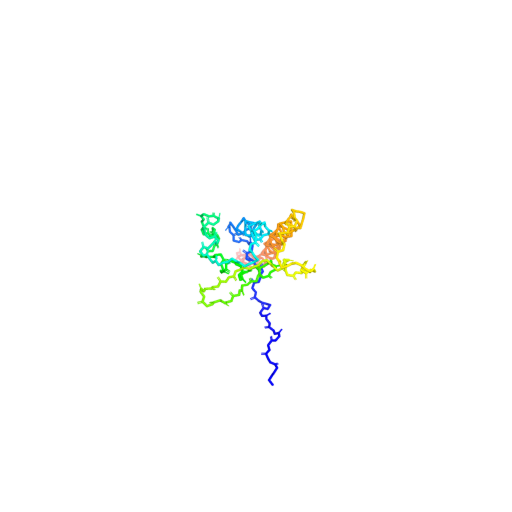 85 ? 0.965 7.304 9.797 1.00 88.00 85 ALA A CA 1
ATOM 684 C C . ALA A 1 85 ? 0.044 7.771 10.939 1.00 88.00 85 ALA A C 1
ATOM 686 O O . ALA A 1 85 ? 0.334 8.782 11.570 1.00 88.00 85 ALA A O 1
ATOM 687 N N . ARG A 1 86 ? -0.997 6.995 11.279 1.00 85.50 86 ARG A N 1
ATOM 688 C CA . ARG A 1 86 ? -1.926 7.319 12.379 1.00 85.50 86 ARG A CA 1
ATOM 689 C C . ARG A 1 86 ? -1.275 7.319 13.757 1.00 85.50 86 ARG A C 1
ATOM 691 O O . ARG A 1 86 ? -1.756 7.988 14.661 1.00 85.50 86 ARG A O 1
ATOM 698 N N . HIS A 1 87 ? -0.178 6.586 13.919 1.00 76.94 87 HIS A N 1
ATOM 699 C CA . HIS A 1 87 ? 0.557 6.530 15.181 1.00 76.94 87 HIS A CA 1
ATOM 700 C C . HIS A 1 87 ? 1.564 7.677 15.320 1.00 76.94 87 HIS A C 1
ATOM 702 O O . HIS A 1 87 ? 2.014 7.958 16.425 1.00 76.94 87 HIS A O 1
ATOM 708 N N . LEU A 1 88 ? 1.928 8.335 14.215 1.00 73.06 88 LEU A N 1
ATOM 709 C CA . LEU A 1 88 ? 2.892 9.439 14.208 1.00 73.06 88 LEU A CA 1
ATOM 710 C C . LEU A 1 88 ? 2.232 10.795 14.487 1.00 73.06 88 LEU A C 1
ATOM 712 O O . LEU A 1 88 ? 2.899 11.710 14.955 1.00 73.06 88 LEU A O 1
ATOM 716 N N . THR A 1 89 ? 0.934 10.922 14.214 1.00 64.25 89 THR A N 1
ATOM 717 C CA . THR A 1 89 ? 0.155 12.155 14.407 1.00 64.25 89 THR A CA 1
ATOM 718 C C . THR A 1 89 ? -0.581 12.210 15.746 1.00 64.25 89 THR A C 1
ATOM 720 O O . THR A 1 89 ? -1.284 13.182 16.007 1.00 64.25 89 THR A O 1
ATOM 723 N N . ALA A 1 90 ? -0.436 11.187 16.596 1.00 57.06 90 ALA A N 1
ATOM 724 C CA . ALA A 1 90 ? -1.123 11.066 17.880 1.00 57.06 90 ALA A CA 1
ATOM 725 C C . ALA A 1 90 ? -0.515 11.993 18.951 1.00 57.06 90 ALA A C 1
ATOM 727 O O . ALA A 1 90 ? 0.045 11.551 19.951 1.00 57.06 90 ALA A O 1
ATOM 728 N N . SER A 1 91 ? -0.642 13.300 18.738 1.00 50.41 91 SER A N 1
ATOM 729 C CA . SER A 1 91 ? -0.502 14.312 19.779 1.00 50.41 91 SER A CA 1
ATOM 730 C C . SER A 1 91 ? -1.892 14.598 20.347 1.00 50.41 91 SER A C 1
ATOM 732 O O . SER A 1 91 ? -2.556 15.537 19.926 1.00 50.41 91 SER A O 1
ATOM 734 N N . GLY A 1 92 ? -2.348 13.768 21.286 1.00 49.16 92 GLY A N 1
ATOM 735 C CA . GLY A 1 92 ? -3.388 14.159 22.246 1.00 49.16 92 GLY A CA 1
ATOM 736 C C . GLY A 1 92 ? -4.785 13.557 22.093 1.00 49.16 92 GLY A C 1
ATOM 737 O O . GLY A 1 92 ? -5.502 13.568 23.084 1.00 49.16 92 GLY A O 1
ATOM 738 N N . ASP A 1 93 ? -5.154 12.981 20.947 1.00 51.75 93 ASP A N 1
ATOM 739 C CA . ASP A 1 93 ? -6.444 12.294 20.803 1.00 51.75 93 ASP A CA 1
ATOM 740 C C . ASP A 1 93 ? -6.264 10.944 20.111 1.00 51.75 93 ASP A C 1
ATOM 742 O O . ASP A 1 93 ? -5.635 10.813 19.057 1.00 51.75 93 ASP A O 1
ATOM 746 N N . GLU A 1 94 ? -6.781 9.914 20.761 1.00 50.66 94 GLU A N 1
ATOM 747 C CA . GLU A 1 94 ? -6.691 8.525 20.353 1.00 50.66 94 GLU A CA 1
ATOM 748 C C . GLU A 1 94 ? -7.365 8.343 18.979 1.00 50.66 94 GLU A C 1
ATOM 750 O O . GLU A 1 94 ? -8.586 8.325 18.851 1.00 50.66 94 GLU A O 1
ATOM 755 N N . GLY A 1 95 ? -6.572 8.219 17.913 1.00 55.31 95 GLY A N 1
ATOM 756 C CA . GLY A 1 95 ? -7.075 7.730 16.634 1.00 55.31 95 GLY A CA 1
ATOM 757 C C . GLY A 1 95 ? -7.973 8.680 15.845 1.00 55.31 95 GLY A C 1
ATOM 758 O O . GLY A 1 95 ? -8.900 8.205 15.188 1.00 55.31 95 GLY A O 1
ATOM 759 N N . SER A 1 96 ? -7.682 9.980 15.804 1.00 66.19 96 SER A N 1
ATOM 760 C CA . SER A 1 96 ? -8.337 10.862 14.832 1.00 66.19 96 SER A CA 1
ATOM 761 C C . SER A 1 96 ? -8.142 10.351 13.392 1.00 66.19 96 SER A C 1
ATOM 763 O O . SER A 1 96 ? -7.116 9.750 13.041 1.00 66.19 96 SER A O 1
ATOM 765 N N . GLN A 1 97 ? -9.185 10.502 12.573 1.00 80.25 97 GLN A N 1
ATOM 766 C CA . GLN A 1 97 ? -9.123 10.214 11.139 1.00 80.25 97 GLN A CA 1
ATOM 767 C C . GLN A 1 97 ? -8.000 11.049 10.520 1.00 80.25 97 GLN A C 1
ATOM 769 O O . GLN A 1 97 ? -7.786 12.198 10.915 1.00 80.25 97 GLN A O 1
ATOM 774 N N . LEU A 1 98 ? -7.269 10.478 9.563 1.00 84.50 98 LEU A N 1
ATOM 775 C CA . LEU A 1 98 ? -6.257 11.252 8.854 1.00 84.50 98 LEU A CA 1
ATOM 776 C C . LEU A 1 98 ? -6.952 12.325 8.019 1.00 84.50 98 LEU A C 1
ATOM 778 O O . LEU A 1 98 ? -7.992 12.066 7.408 1.00 84.50 98 LEU A O 1
ATOM 782 N N . SER A 1 99 ? -6.359 13.519 7.963 1.00 88.12 99 SER A N 1
ATOM 783 C CA . SER A 1 99 ? -6.861 14.537 7.047 1.00 88.12 99 SER A CA 1
ATOM 784 C C . SER A 1 99 ? -6.746 14.027 5.599 1.00 88.12 99 SER A C 1
ATOM 786 O O . SER A 1 99 ? -5.818 13.261 5.286 1.00 88.12 99 SER A O 1
ATOM 788 N N . PRO A 1 100 ? -7.661 14.426 4.700 1.00 90.06 100 PRO A N 1
ATOM 789 C CA . PRO A 1 100 ? -7.611 14.021 3.297 1.00 90.06 100 PRO A CA 1
ATOM 790 C C . PRO A 1 100 ? -6.257 14.310 2.633 1.00 90.06 100 PRO A C 1
ATOM 792 O O . PRO A 1 100 ? -5.789 13.523 1.811 1.00 90.06 100 PRO A O 1
ATOM 795 N N . GLU A 1 101 ? -5.586 15.390 3.036 1.00 90.62 101 GLU A N 1
ATOM 796 C CA . GLU A 1 101 ? -4.272 15.798 2.532 1.00 90.62 101 GLU A CA 1
ATOM 797 C C . GLU A 1 101 ? -3.182 14.785 2.910 1.00 90.62 101 GLU A C 1
ATOM 799 O O . GLU A 1 101 ? -2.362 14.409 2.069 1.00 90.62 101 GLU A O 1
ATOM 804 N N . TYR A 1 102 ? -3.195 14.276 4.148 1.00 90.50 102 TYR A N 1
ATOM 805 C CA . TYR A 1 102 ? -2.259 13.231 4.573 1.00 90.50 102 TYR A CA 1
ATOM 806 C C . TYR A 1 102 ? -2.495 11.919 3.824 1.00 90.50 102 TYR A C 1
ATOM 808 O O . TYR A 1 102 ? -1.538 11.260 3.415 1.00 90.50 102 TYR A O 1
ATOM 816 N N . ILE A 1 103 ? -3.759 11.544 3.612 1.00 93.19 103 ILE A N 1
ATOM 817 C CA . ILE A 1 103 ? -4.117 10.339 2.852 1.00 93.19 103 ILE A CA 1
ATOM 818 C C . ILE A 1 103 ? -3.629 10.467 1.409 1.00 93.19 103 ILE A C 1
ATOM 820 O O . ILE A 1 103 ? -3.013 9.535 0.890 1.00 93.19 103 ILE A O 1
ATOM 824 N N . HIS A 1 104 ? -3.840 11.626 0.783 1.00 95.25 104 HIS A N 1
ATOM 825 C CA . HIS A 1 104 ? -3.343 11.900 -0.560 1.00 95.25 104 HIS A CA 1
ATOM 826 C C . HIS A 1 104 ? -1.819 11.747 -0.638 1.00 95.25 104 HIS A C 1
ATOM 828 O O . HIS A 1 104 ? -1.327 11.015 -1.493 1.00 95.25 104 HIS A O 1
ATOM 834 N N . GLY A 1 105 ? -1.077 12.317 0.318 1.00 95.25 105 GLY A N 1
ATOM 835 C CA . GLY A 1 105 ? 0.380 12.172 0.376 1.00 95.25 105 GLY A CA 1
ATOM 836 C C . GLY A 1 105 ? 0.854 10.718 0.529 1.00 95.25 105 GLY A C 1
ATOM 837 O O . GLY A 1 105 ? 1.870 10.328 -0.051 1.00 95.25 105 GLY A O 1
ATOM 838 N N . LEU A 1 106 ? 0.114 9.877 1.262 1.00 95.12 106 LEU A N 1
ATOM 839 C CA . LEU A 1 106 ? 0.404 8.439 1.360 1.00 95.12 106 LEU A CA 1
ATOM 840 C C . LEU A 1 106 ? 0.141 7.709 0.037 1.00 95.12 106 LEU A C 1
ATOM 842 O O . LEU A 1 106 ? 0.948 6.872 -0.373 1.00 95.12 106 LEU A O 1
ATOM 846 N N . VAL A 1 107 ? -0.951 8.045 -0.651 1.00 96.69 107 VAL A N 1
ATOM 847 C CA . VAL A 1 107 ? -1.274 7.493 -1.975 1.00 96.69 107 VAL A CA 1
ATOM 848 C C . VAL A 1 107 ? -0.211 7.891 -3.003 1.00 96.69 107 VAL A C 1
ATOM 850 O O . VAL A 1 107 ? 0.308 7.028 -3.712 1.00 96.69 107 VAL A O 1
ATOM 853 N N . GLU A 1 108 ? 0.194 9.161 -3.041 1.00 97.25 108 GLU A N 1
ATOM 854 C CA . GLU A 1 108 ? 1.292 9.627 -3.895 1.00 97.25 108 GLU A CA 1
ATOM 855 C C . GLU A 1 108 ? 2.606 8.901 -3.581 1.00 97.25 108 GLU A C 1
ATOM 857 O O . GLU A 1 108 ? 3.342 8.499 -4.489 1.00 97.25 108 GLU A O 1
ATOM 862 N N . ALA A 1 109 ? 2.901 8.673 -2.296 1.00 95.31 109 ALA A N 1
ATOM 863 C CA . ALA A 1 109 ? 4.064 7.896 -1.892 1.00 95.31 109 ALA A CA 1
ATOM 864 C C . ALA A 1 109 ? 3.995 6.452 -2.416 1.00 95.31 109 ALA A C 1
ATOM 866 O O . ALA A 1 109 ? 5.007 5.957 -2.921 1.00 95.31 109 ALA A O 1
ATOM 867 N N . ALA A 1 110 ? 2.829 5.798 -2.356 1.00 95.12 110 ALA A N 1
ATOM 868 C CA . ALA A 1 110 ? 2.631 4.443 -2.872 1.00 95.12 110 ALA A CA 1
ATOM 869 C C . ALA A 1 110 ? 2.843 4.381 -4.394 1.00 95.12 110 ALA A C 1
ATOM 871 O O . ALA A 1 110 ? 3.607 3.541 -4.881 1.00 95.12 110 ALA A O 1
ATOM 872 N N . ILE A 1 111 ? 2.260 5.328 -5.136 1.00 95.19 111 ILE A N 1
ATOM 873 C CA . ILE A 1 111 ? 2.434 5.460 -6.592 1.00 95.19 111 ILE A CA 1
ATOM 874 C C . ILE A 1 111 ? 3.912 5.663 -6.939 1.00 95.19 111 ILE A C 1
ATOM 876 O O . ILE A 1 111 ? 4.457 4.982 -7.809 1.00 95.19 111 ILE A O 1
ATOM 880 N N . ARG A 1 112 ? 4.604 6.559 -6.228 1.00 94.69 112 ARG A N 1
ATOM 881 C CA . ARG A 1 112 ? 6.029 6.828 -6.449 1.00 94.69 112 ARG A CA 1
ATOM 882 C C . ARG A 1 112 ? 6.895 5.595 -6.192 1.00 94.69 112 ARG A C 1
ATOM 884 O O . ARG A 1 112 ? 7.812 5.331 -6.970 1.00 94.69 112 ARG A O 1
ATOM 891 N N . ILE A 1 113 ? 6.618 4.829 -5.133 1.00 92.50 113 ILE A N 1
ATOM 892 C CA . ILE A 1 113 ? 7.330 3.572 -4.856 1.00 92.50 113 ILE A CA 1
ATOM 893 C C . ILE A 1 113 ? 7.097 2.576 -5.998 1.00 92.50 113 ILE A C 1
ATOM 895 O O . ILE A 1 113 ? 8.064 2.009 -6.513 1.00 92.50 113 ILE A O 1
ATOM 899 N N . HIS A 1 114 ? 5.848 2.405 -6.438 1.00 92.19 114 HIS A N 1
ATOM 900 C CA . HIS A 1 114 ? 5.494 1.523 -7.550 1.00 92.19 114 HIS A CA 1
ATOM 901 C C . HIS A 1 114 ? 6.211 1.912 -8.854 1.00 92.19 114 HIS A C 1
ATOM 903 O O . HIS A 1 114 ? 6.907 1.084 -9.452 1.00 92.19 114 HIS A O 1
ATOM 909 N N . HIS A 1 115 ? 6.137 3.184 -9.258 1.00 91.12 115 HIS A N 1
ATOM 910 C CA . HIS A 1 115 ? 6.843 3.701 -10.435 1.00 91.12 115 HIS A CA 1
ATOM 911 C C . HIS A 1 115 ? 8.361 3.521 -10.324 1.00 91.12 115 HIS A C 1
ATOM 913 O O . HIS A 1 115 ? 9.006 3.093 -11.283 1.00 91.12 115 HIS A O 1
ATOM 919 N N . GLY A 1 116 ? 8.937 3.753 -9.141 1.00 88.69 116 GLY A N 1
ATOM 920 C CA . GLY A 1 116 ? 10.354 3.507 -8.888 1.00 88.69 116 GLY A CA 1
ATOM 921 C C . GLY A 1 116 ? 10.750 2.040 -9.096 1.00 88.69 116 GLY A C 1
ATOM 922 O O . GLY A 1 116 ? 11.816 1.756 -9.648 1.00 88.69 116 GLY A O 1
ATOM 923 N N . GLN A 1 117 ? 9.896 1.085 -8.712 1.00 88.06 117 GLN A N 1
ATOM 924 C CA . GLN A 1 117 ? 10.138 -0.338 -8.978 1.00 88.06 117 GLN A CA 1
ATOM 925 C C . GLN A 1 117 ? 10.008 -0.680 -10.469 1.00 88.06 117 GLN A C 1
ATOM 927 O O . GLN A 1 117 ? 10.824 -1.451 -10.988 1.00 88.06 117 GLN A O 1
ATOM 932 N N . LEU A 1 118 ? 9.035 -0.093 -11.175 1.00 87.62 118 LEU A N 1
ATOM 933 C CA . LEU A 1 118 ? 8.866 -0.291 -12.618 1.00 87.62 118 LEU A CA 1
ATOM 934 C C . LEU A 1 118 ? 10.078 0.214 -13.401 1.00 87.62 118 LEU A C 1
ATOM 936 O O . LEU A 1 118 ? 10.626 -0.521 -14.226 1.00 87.62 118 LEU A O 1
ATOM 940 N N . GLN A 1 119 ? 10.547 1.423 -13.094 1.00 87.00 119 GLN A N 1
ATOM 941 C CA . GLN A 1 119 ? 11.703 2.020 -13.755 1.00 87.00 119 GLN A CA 1
ATOM 942 C C . GLN A 1 119 ? 12.968 1.183 -13.530 1.00 87.00 119 GLN A C 1
ATOM 944 O O . GLN A 1 119 ? 13.695 0.887 -14.477 1.00 87.00 119 GLN A O 1
ATOM 949 N N . ARG A 1 120 ? 13.206 0.704 -12.300 1.00 84.56 120 ARG A N 1
ATOM 950 C CA . ARG A 1 120 ? 14.333 -0.202 -12.010 1.00 84.56 120 ARG A CA 1
ATOM 951 C C . ARG A 1 120 ? 14.244 -1.502 -12.807 1.00 84.56 120 ARG A C 1
ATOM 953 O O . ARG A 1 120 ? 15.260 -1.967 -13.317 1.00 84.56 120 ARG A O 1
ATOM 960 N N . LYS A 1 121 ? 13.048 -2.087 -12.951 1.00 83.31 121 LYS A N 1
ATOM 961 C CA . LYS A 1 121 ? 12.843 -3.284 -13.786 1.00 83.31 121 LYS A CA 1
ATOM 962 C C . LYS A 1 121 ? 13.173 -2.997 -15.252 1.00 83.31 121 LYS A C 1
ATOM 964 O O . LYS A 1 121 ? 13.811 -3.830 -15.888 1.00 83.31 121 LYS A O 1
ATOM 969 N N . GLN A 1 122 ? 12.757 -1.849 -15.783 1.00 83.00 122 GLN A N 1
ATOM 970 C CA . GLN A 1 122 ? 13.045 -1.456 -17.166 1.00 83.00 122 GLN A CA 1
ATOM 971 C C . GLN A 1 122 ? 14.540 -1.233 -17.397 1.00 83.00 122 GLN A C 1
ATOM 973 O O . GLN A 1 122 ? 15.083 -1.803 -18.338 1.00 83.0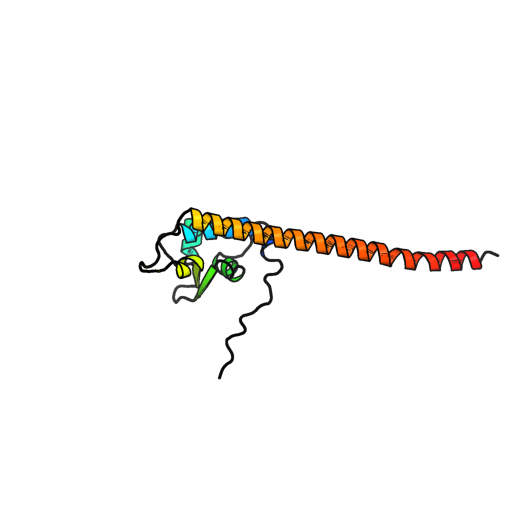0 122 GLN A O 1
ATOM 978 N N . ILE A 1 123 ? 15.213 -0.495 -16.508 1.00 80.88 123 ILE A N 1
ATOM 979 C CA . ILE A 1 123 ? 16.661 -0.261 -16.591 1.00 80.88 123 ILE A CA 1
ATOM 980 C C . ILE A 1 123 ? 17.408 -1.591 -16.553 1.00 80.88 123 ILE A C 1
ATOM 982 O O . ILE A 1 123 ? 18.209 -1.854 -17.439 1.00 80.88 123 ILE A O 1
ATOM 986 N N . LEU A 1 124 ? 17.094 -2.475 -15.599 1.00 75.94 124 LEU A N 1
ATOM 987 C CA . LEU A 1 124 ? 17.724 -3.795 -15.531 1.00 75.94 124 LEU A CA 1
ATOM 988 C C . LEU A 1 124 ? 17.510 -4.593 -16.822 1.00 75.94 124 LEU A C 1
ATOM 990 O O . LEU A 1 124 ? 18.456 -5.192 -17.323 1.00 75.94 124 LEU A O 1
ATOM 994 N N . ARG A 1 125 ? 16.298 -4.584 -17.391 1.00 79.62 125 ARG A N 1
ATOM 995 C CA . ARG A 1 125 ? 16.024 -5.249 -18.676 1.00 79.62 125 ARG A CA 1
ATOM 996 C C . ARG A 1 125 ? 16.847 -4.651 -19.816 1.00 79.62 125 ARG A C 1
ATOM 998 O O . ARG A 1 125 ? 17.403 -5.411 -20.600 1.00 79.62 125 ARG A O 1
ATOM 1005 N N . ALA A 1 126 ? 16.953 -3.326 -19.887 1.00 79.62 126 ALA A N 1
ATOM 1006 C CA . ALA A 1 126 ? 17.753 -2.641 -20.896 1.00 79.62 126 ALA A CA 1
ATOM 1007 C C . ALA A 1 126 ? 19.249 -2.962 -20.745 1.00 79.62 126 ALA A C 1
ATOM 1009 O O . ALA A 1 126 ? 19.899 -3.320 -21.723 1.00 79.62 126 ALA A O 1
ATOM 1010 N N . THR A 1 127 ? 19.786 -2.928 -19.522 1.00 76.38 127 THR A N 1
ATOM 1011 C CA . THR A 1 127 ? 21.182 -3.292 -19.245 1.00 76.38 127 THR A CA 1
ATOM 1012 C C . THR A 1 127 ? 21.469 -4.741 -19.633 1.00 76.38 127 THR A C 1
ATOM 1014 O O . THR A 1 127 ? 22.466 -5.005 -20.299 1.00 76.38 127 THR A O 1
ATOM 1017 N N . TRP A 1 128 ? 20.581 -5.679 -19.287 1.00 72.81 128 TRP A N 1
ATOM 1018 C CA . TRP A 1 128 ? 20.719 -7.080 -19.695 1.00 72.81 128 TRP A CA 1
ATOM 1019 C C . TRP A 1 128 ? 20.664 -7.260 -21.216 1.00 72.81 128 TRP A C 1
ATOM 1021 O O . TRP A 1 128 ? 21.434 -8.054 -21.751 1.00 72.81 128 TRP A O 1
ATOM 1031 N N . ALA A 1 129 ? 19.811 -6.511 -21.921 1.00 78.69 129 ALA A N 1
ATOM 1032 C CA . ALA A 1 129 ? 19.755 -6.544 -23.381 1.00 78.69 129 ALA A CA 1
ATOM 1033 C C . ALA A 1 129 ? 21.059 -6.038 -24.022 1.00 78.69 129 ALA A C 1
ATOM 1035 O O . ALA A 1 129 ? 21.561 -6.668 -24.950 1.00 78.69 129 ALA A O 1
ATOM 1036 N N . VAL A 1 130 ? 21.645 -4.956 -23.495 1.00 77.00 130 VAL A N 1
ATOM 1037 C CA . VAL A 1 130 ? 22.941 -4.434 -23.964 1.00 77.00 130 VAL A CA 1
ATOM 1038 C C . VAL A 1 130 ? 24.056 -5.452 -23.736 1.00 77.00 130 VAL A C 1
ATOM 1040 O O . VAL A 1 130 ? 24.802 -5.735 -24.665 1.00 77.00 130 VAL A O 1
ATOM 1043 N N . VAL A 1 131 ? 24.148 -6.046 -22.542 1.00 75.31 131 VAL A N 1
ATOM 1044 C CA . VAL A 1 131 ? 25.164 -7.071 -22.238 1.00 75.31 131 VAL A CA 1
ATOM 1045 C C . VAL A 1 131 ? 25.017 -8.292 -23.149 1.00 75.31 131 VAL A C 1
ATOM 1047 O O . VAL A 1 131 ? 26.006 -8.779 -23.690 1.00 75.31 131 VAL A O 1
ATOM 1050 N N . ALA A 1 132 ? 23.791 -8.775 -23.366 1.00 74.25 132 ALA A N 1
ATOM 1051 C CA . ALA A 1 132 ? 23.553 -9.889 -24.280 1.00 74.25 132 ALA A CA 1
ATOM 1052 C C . ALA A 1 132 ? 23.982 -9.546 -25.718 1.00 74.25 132 ALA A C 1
ATOM 1054 O O . ALA A 1 132 ? 24.598 -10.374 -26.386 1.00 74.25 132 ALA A O 1
ATOM 1055 N N . PHE A 1 133 ? 23.709 -8.322 -26.179 1.00 70.56 133 PHE A N 1
ATOM 1056 C CA . PHE A 1 133 ? 24.037 -7.885 -27.536 1.00 70.56 133 PHE A CA 1
ATOM 1057 C C . PHE A 1 133 ? 25.531 -7.598 -27.752 1.00 70.56 133 PHE A C 1
ATOM 1059 O O . PHE A 1 133 ? 26.018 -7.781 -28.861 1.00 70.56 133 PHE A O 1
ATOM 1066 N N . THR A 1 134 ? 26.283 -7.178 -26.731 1.00 71.81 134 THR A N 1
ATOM 1067 C CA . THR A 1 134 ? 27.729 -6.911 -26.862 1.00 71.81 134 THR A CA 1
ATOM 1068 C C . THR A 1 134 ? 28.594 -8.157 -26.694 1.00 71.81 134 THR A C 1
ATOM 1070 O O . THR A 1 134 ? 29.676 -8.222 -27.274 1.00 71.81 134 THR A O 1
ATOM 1073 N N . VAL A 1 135 ? 28.133 -9.157 -25.937 1.00 63.69 135 VAL A N 1
ATOM 1074 C CA . VAL A 1 135 ? 28.913 -10.374 -25.654 1.00 63.69 135 VAL A CA 1
ATOM 1075 C C . VAL A 1 135 ? 28.665 -11.490 -26.680 1.00 63.69 135 VAL A C 1
ATOM 1077 O O . VAL A 1 135 ? 29.578 -12.263 -26.950 1.00 63.69 135 VAL A O 1
ATOM 1080 N N . LEU A 1 136 ? 27.487 -11.579 -27.314 1.00 55.91 136 LEU A N 1
ATOM 1081 C CA . LEU A 1 136 ? 27.212 -12.625 -28.320 1.00 55.91 136 LEU A CA 1
ATOM 1082 C C . LEU A 1 136 ? 27.943 -12.501 -29.682 1.00 55.91 136 LEU A C 1
ATOM 1084 O O . LEU A 1 136 ? 28.248 -13.549 -30.256 1.00 55.91 136 LEU A O 1
ATOM 1088 N N . PRO A 1 137 ? 28.254 -11.313 -30.243 1.00 56.72 137 PRO A N 1
ATOM 1089 C CA . PRO A 1 137 ? 28.862 -11.226 -31.575 1.00 56.72 137 PRO A CA 1
ATOM 1090 C C . PRO A 1 137 ? 30.303 -11.752 -31.632 1.00 56.72 137 PRO A C 1
ATOM 1092 O O . PRO A 1 137 ? 30.795 -12.072 -32.712 1.00 56.72 137 PRO A O 1
ATOM 1095 N N . SER A 1 138 ? 30.993 -11.877 -30.494 1.00 55.47 138 SER A N 1
ATOM 1096 C CA . SER A 1 138 ? 32.390 -12.333 -30.445 1.00 55.47 138 SER A CA 1
ATOM 1097 C C . SER A 1 138 ? 32.557 -13.855 -30.559 1.00 55.47 138 SER A C 1
ATOM 1099 O O . SER A 1 138 ? 33.661 -14.319 -30.836 1.00 55.47 138 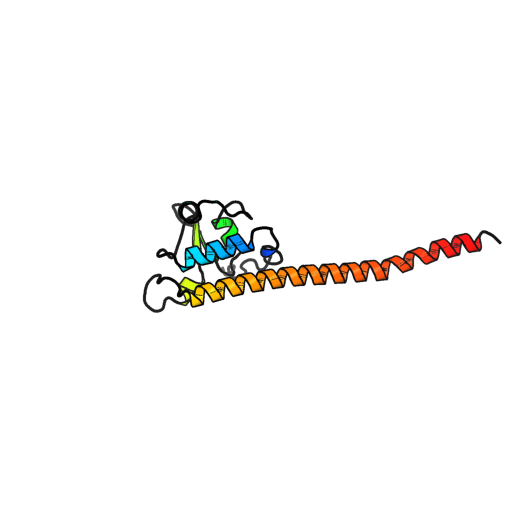SER A O 1
ATOM 1101 N N . LEU A 1 139 ? 31.480 -14.642 -30.429 1.00 53.78 139 LEU A N 1
ATOM 1102 C CA . LEU A 1 139 ? 31.516 -16.104 -30.597 1.00 53.78 139 LEU A CA 1
ATOM 1103 C C . LEU A 1 139 ? 31.225 -16.569 -32.038 1.00 53.78 139 LEU A C 1
ATOM 1105 O O . LEU A 1 139 ? 31.530 -17.708 -32.384 1.00 53.78 139 LEU A O 1
ATOM 1109 N N . GLY A 1 140 ? 30.693 -15.698 -32.904 1.00 50.75 140 GLY A N 1
ATOM 1110 C CA . GLY A 1 140 ? 30.411 -16.028 -34.310 1.00 50.75 140 GLY A CA 1
ATOM 1111 C C . GLY A 1 140 ? 31.635 -15.996 -35.236 1.00 50.75 140 GLY A C 1
ATOM 1112 O O . GLY A 1 140 ? 31.661 -16.694 -36.249 1.00 50.75 140 GLY A O 1
ATOM 1113 N N . SER A 1 141 ? 32.679 -15.235 -34.889 1.00 52.22 141 SER A N 1
ATOM 1114 C CA . SER A 1 141 ? 33.838 -15.036 -35.777 1.00 52.22 141 SER A CA 1
ATOM 1115 C C . SER A 1 141 ? 34.796 -16.228 -35.859 1.00 52.22 141 SER A C 1
ATOM 1117 O O . SER A 1 141 ? 35.562 -16.324 -36.816 1.00 52.22 141 SER A O 1
ATOM 1119 N N . VAL A 1 142 ? 34.761 -17.167 -34.909 1.00 52.72 142 VAL A N 1
ATOM 1120 C CA . VAL A 1 142 ? 35.694 -18.311 -34.921 1.00 52.72 142 VAL A CA 1
ATOM 1121 C C . VAL A 1 142 ? 35.237 -19.407 -35.893 1.00 52.72 142 VAL A C 1
ATOM 1123 O O . VAL A 1 142 ? 36.065 -20.019 -36.565 1.00 52.72 142 VAL A O 1
ATOM 1126 N N . ALA A 1 143 ? 33.927 -19.615 -36.058 1.00 51.78 143 ALA A N 1
ATOM 1127 C CA . ALA A 1 143 ? 33.409 -20.637 -36.971 1.00 51.78 143 ALA A CA 1
ATOM 1128 C C . ALA A 1 143 ? 33.650 -20.285 -38.454 1.00 51.78 143 ALA A C 1
ATOM 1130 O O . ALA A 1 143 ? 34.010 -21.155 -39.247 1.00 51.78 143 ALA A O 1
ATOM 1131 N N . ALA A 1 144 ? 33.530 -19.005 -38.824 1.00 51.12 144 ALA A N 1
ATOM 1132 C CA . ALA A 1 144 ? 33.783 -18.550 -40.193 1.00 51.12 144 ALA A CA 1
ATOM 1133 C C . ALA A 1 144 ? 35.270 -18.660 -40.588 1.00 51.12 144 ALA A C 1
ATOM 1135 O O . ALA A 1 144 ? 35.585 -19.020 -41.724 1.00 51.12 144 ALA A O 1
ATOM 1136 N N . ALA A 1 145 ? 36.189 -18.423 -39.645 1.00 53.44 145 ALA A N 1
ATOM 1137 C CA . ALA A 1 145 ? 37.628 -18.521 -39.892 1.00 53.44 145 ALA A CA 1
ATOM 1138 C C . ALA A 1 145 ? 38.100 -19.971 -40.128 1.00 53.44 145 ALA A C 1
ATOM 1140 O O . ALA A 1 145 ? 38.971 -20.206 -40.965 1.00 53.44 145 ALA A O 1
ATOM 1141 N N . ILE A 1 146 ? 37.502 -20.955 -39.445 1.00 54.09 146 ILE A N 1
ATOM 1142 C CA . ILE A 1 146 ? 37.883 -22.372 -39.586 1.00 54.09 146 ILE A CA 1
ATOM 1143 C C . ILE A 1 146 ? 37.384 -22.964 -40.915 1.00 54.09 146 ILE A C 1
ATOM 1145 O O . ILE A 1 146 ? 38.087 -23.764 -41.533 1.00 54.09 146 ILE A O 1
ATOM 1149 N N . ILE A 1 147 ? 36.213 -22.545 -41.405 1.00 57.12 147 ILE A N 1
ATOM 1150 C CA . ILE A 1 147 ? 35.673 -23.017 -42.693 1.00 57.12 147 ILE A CA 1
ATOM 1151 C C . ILE A 1 147 ? 36.457 -22.415 -43.873 1.00 57.12 147 ILE A C 1
ATOM 1153 O O . ILE A 1 147 ? 36.786 -23.132 -44.816 1.00 57.12 147 ILE A O 1
ATOM 1157 N N . ALA A 1 148 ? 36.850 -21.138 -43.798 1.00 56.94 148 ALA A N 1
ATOM 1158 C CA . ALA A 1 148 ? 37.653 -20.486 -44.839 1.00 56.94 148 ALA A CA 1
ATOM 1159 C C . ALA A 1 148 ? 39.098 -21.025 -44.942 1.00 56.94 148 ALA A C 1
ATOM 1161 O O . ALA A 1 148 ? 39.715 -20.938 -46.004 1.00 56.94 148 ALA A O 1
ATOM 1162 N N . ALA A 1 149 ? 39.641 -21.601 -43.864 1.00 55.44 149 ALA A N 1
ATOM 1163 C CA . ALA A 1 149 ? 40.981 -22.191 -43.847 1.00 55.44 149 ALA A CA 1
ATOM 1164 C C . ALA A 1 149 ? 41.042 -23.625 -44.411 1.00 55.44 149 ALA A C 1
ATOM 1166 O O . ALA A 1 149 ? 42.131 -24.109 -44.700 1.00 55.44 149 ALA A O 1
ATOM 1167 N N . ARG A 1 150 ? 39.899 -24.308 -44.580 1.00 53.66 150 ARG A N 1
ATOM 1168 C CA . ARG A 1 150 ? 39.834 -25.717 -45.019 1.00 53.66 150 ARG A CA 1
ATOM 1169 C C . ARG A 1 150 ? 39.474 -25.900 -46.502 1.00 53.66 150 ARG A C 1
ATOM 1171 O O . ARG A 1 150 ? 39.454 -27.028 -46.979 1.00 53.66 150 ARG A O 1
ATOM 1178 N N . GLY A 1 151 ? 39.182 -24.811 -47.217 1.00 55.12 151 GLY A N 1
ATOM 1179 C CA . GLY A 1 151 ? 38.801 -24.813 -48.637 1.00 55.12 151 GLY A CA 1
ATOM 1180 C C . GLY A 1 151 ? 39.885 -24.338 -49.613 1.00 55.12 151 GLY A C 1
ATOM 1181 O O . GLY A 1 151 ? 39.540 -23.987 -50.739 1.00 55.12 151 GLY A O 1
ATOM 1182 N N . ARG A 1 152 ? 41.154 -24.267 -49.192 1.00 48.34 152 ARG A N 1
ATOM 1183 C CA . ARG A 1 152 ? 42.307 -23.958 -50.053 1.00 48.34 152 ARG A CA 1
ATOM 1184 C C . ARG A 1 152 ? 43.244 -25.150 -50.148 1.00 48.34 152 ARG A C 1
ATOM 1186 O O . ARG A 1 152 ? 43.424 -25.812 -49.104 1.00 48.34 152 ARG A O 1
#

Secondary structure (DSSP, 8-state):
----------STTSGGGSTTHHHHHHHHHHHHHH-S-S-EEHHHHHHHHSS--TTSS-HHHHHHH-TTTEEEE--TTS-EEEEHHHHHS-SSSTTPPPPHHHHHHHHHHHHHHHHHHHHHHHHHHHHHHHHHHHHGGGTTHHHHHHHHHS--

Foldseek 3Di:
DDDDPPDDPPDLLCLLVFPQLLVLVLLVLVCQQQDQDQKDFFVRCCVVVVHARPRDDTPLVSQVSCVVFWDWDQDPVGIIIGGPVQVVPPPDDDRDRHDPVVSVVVSVVSVVSSVVSVVVVVVVVVVVVVVVVVPPVVVVVVVVVVVVVVPD

Radius of gyration: 24.33 Å; chains: 1; bounding box: 59×42×76 Å